Protein AF-A0A348N7Q1-F1 (afdb_monomer_lite)

pLDDT: mean 87.3, std 16.01, range [31.91, 97.94]

Radius of gyration: 14.66 Å; chains: 1; bounding box: 44×26×42 Å

Structure (mmCIF, N/CA/C/O backbone):
data_AF-A0A348N7Q1-F1
#
_entry.id   AF-A0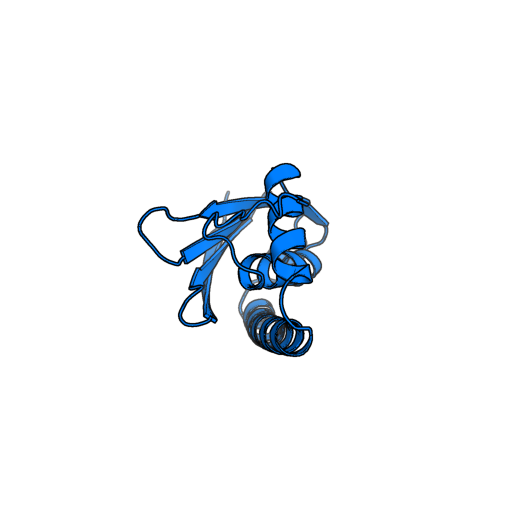A348N7Q1-F1
#
loop_
_atom_site.group_PDB
_atom_site.id
_atom_site.type_symbol
_atom_site.label_atom_id
_atom_site.label_alt_id
_atom_site.label_comp_id
_atom_site.label_asym_id
_atom_site.label_entity_id
_atom_site.label_seq_id
_atom_site.pdbx_PDB_ins_code
_atom_site.Cartn_x
_atom_site.Cartn_y
_atom_site.Cartn_z
_atom_site.occupancy
_atom_site.B_iso_or_equiv
_atom_site.auth_seq_id
_atom_site.auth_comp_id
_atom_site.auth_asym_id
_atom_site.auth_atom_id
_atom_site.pdbx_PDB_model_num
ATOM 1 N N . MET A 1 1 ? 28.307 15.309 -19.859 1.00 35.44 1 MET A N 1
ATOM 2 C CA . MET A 1 1 ? 27.786 14.045 -19.294 1.00 35.44 1 MET A CA 1
ATOM 3 C C . MET A 1 1 ? 26.682 14.392 -18.314 1.00 35.44 1 MET A C 1
ATOM 5 O O . MET A 1 1 ? 26.969 15.012 -17.301 1.00 35.44 1 MET A O 1
ATOM 9 N N . LEU A 1 2 ? 25.429 14.073 -18.637 1.00 35.81 2 LEU A N 1
ATOM 10 C CA . LEU A 1 2 ? 24.333 14.180 -17.674 1.00 35.81 2 LEU A CA 1
ATOM 11 C C . LEU A 1 2 ? 24.527 13.067 -16.642 1.00 35.81 2 LEU A C 1
ATOM 13 O O . LEU A 1 2 ? 24.433 11.889 -16.986 1.00 35.81 2 LEU A O 1
ATOM 17 N N . PHE A 1 3 ? 24.845 13.441 -15.402 1.00 31.91 3 PHE A N 1
ATOM 18 C CA . PHE A 1 3 ? 24.719 12.543 -14.260 1.00 31.91 3 PHE A CA 1
ATOM 19 C C . PHE A 1 3 ? 23.253 12.105 -14.213 1.00 31.91 3 PHE A C 1
ATOM 21 O O . PHE A 1 3 ? 22.393 12.881 -13.812 1.00 31.91 3 PHE A O 1
ATOM 28 N N . LYS A 1 4 ? 22.952 10.888 -14.673 1.00 36.44 4 LYS A N 1
ATOM 29 C CA . LYS A 1 4 ? 21.731 10.199 -14.261 1.00 36.44 4 LYS A CA 1
ATOM 30 C C . LYS A 1 4 ? 22.017 9.704 -12.849 1.00 36.44 4 LYS A C 1
ATOM 32 O O . LYS A 1 4 ? 22.834 8.788 -12.714 1.00 36.44 4 LYS A O 1
ATOM 37 N N . PRO A 1 5 ? 21.461 10.323 -11.798 1.00 40.47 5 PRO A N 1
ATOM 38 C CA . PRO A 1 5 ? 21.638 9.791 -10.466 1.00 40.47 5 PRO A CA 1
ATOM 39 C C . PRO A 1 5 ? 21.004 8.401 -10.453 1.00 40.47 5 PRO A C 1
ATOM 41 O O . PRO A 1 5 ? 19.801 8.238 -10.621 1.00 40.47 5 PRO A O 1
ATOM 44 N N . ASN A 1 6 ? 21.841 7.377 -10.325 1.00 40.81 6 ASN A N 1
ATOM 45 C CA . ASN A 1 6 ? 21.393 6.005 -10.168 1.00 40.81 6 ASN A CA 1
ATOM 46 C C . ASN A 1 6 ? 20.937 5.871 -8.713 1.00 40.81 6 ASN A C 1
ATOM 48 O O . ASN A 1 6 ? 21.673 5.358 -7.871 1.00 40.81 6 ASN A O 1
ATOM 52 N N . PHE A 1 7 ? 19.749 6.397 -8.401 1.00 39.28 7 PHE A N 1
ATOM 53 C CA . PHE A 1 7 ? 19.070 6.186 -7.126 1.00 39.28 7 PHE A CA 1
ATOM 54 C C . PHE A 1 7 ? 18.595 4.727 -7.052 1.00 39.28 7 PHE A C 1
ATOM 56 O O . PHE A 1 7 ? 17.411 4.448 -6.912 1.00 39.28 7 PHE A O 1
ATOM 63 N N . LYS A 1 8 ? 19.523 3.762 -7.102 1.00 41.84 8 LYS A N 1
ATOM 64 C CA . LYS A 1 8 ? 19.288 2.385 -6.648 1.00 41.84 8 LYS A CA 1
ATOM 65 C C . LYS A 1 8 ? 19.253 2.350 -5.126 1.00 41.84 8 LYS A C 1
ATOM 67 O O . LYS A 1 8 ? 19.906 1.532 -4.488 1.00 41.84 8 LYS A O 1
ATOM 72 N N . ASP A 1 9 ? 18.473 3.236 -4.529 1.00 48.72 9 ASP A N 1
ATOM 73 C CA . ASP A 1 9 ? 17.854 2.852 -3.285 1.00 48.72 9 ASP A CA 1
ATOM 74 C C . ASP A 1 9 ? 16.780 1.859 -3.678 1.00 48.72 9 ASP A C 1
ATOM 76 O O . ASP A 1 9 ? 15.965 2.134 -4.544 1.00 48.72 9 ASP A O 1
ATOM 80 N N . ASN A 1 10 ? 16.852 0.675 -3.088 1.00 55.16 10 ASN A N 1
ATOM 81 C CA . ASN A 1 10 ? 16.118 -0.553 -3.399 1.00 55.16 10 ASN A CA 1
ATOM 82 C C . ASN A 1 10 ? 14.568 -0.445 -3.462 1.00 55.16 10 ASN A C 1
ATOM 84 O O . ASN A 1 10 ? 13.886 -1.468 -3.386 1.00 55.16 10 ASN A O 1
ATOM 88 N N . GLN A 1 11 ? 14.000 0.756 -3.444 1.00 60.62 11 GLN A N 1
ATOM 89 C CA . GLN A 1 11 ? 12.593 1.101 -3.592 1.00 60.62 11 GLN A CA 1
ATOM 90 C C . GLN A 1 11 ? 12.141 0.909 -5.051 1.00 60.62 11 GLN A C 1
ATOM 92 O O . GLN A 1 11 ? 12.927 1.102 -5.977 1.00 60.62 11 GLN A O 1
ATOM 97 N N . LYS A 1 12 ? 10.903 0.452 -5.258 1.00 74.44 12 LYS A N 1
ATOM 98 C CA . LYS A 1 12 ? 10.363 0.090 -6.585 1.00 74.44 12 LYS A CA 1
ATOM 99 C C . LYS A 1 12 ? 9.016 0.765 -6.828 1.00 74.44 12 LYS A C 1
ATOM 101 O O . LYS A 1 12 ? 8.315 1.055 -5.859 1.00 74.44 12 LYS A O 1
ATOM 106 N N . GLY A 1 13 ? 8.615 0.909 -8.095 1.00 83.56 13 GLY A N 1
ATOM 107 C CA . GLY A 1 13 ? 7.328 1.503 -8.476 1.00 83.56 13 GLY A CA 1
ATOM 108 C C . GLY A 1 13 ? 6.123 0.835 -7.805 1.00 83.56 13 GLY A C 1
ATOM 109 O O . GLY A 1 13 ? 5.184 1.514 -7.411 1.00 83.56 13 GLY A O 1
ATOM 110 N N . PHE A 1 14 ? 6.205 -0.469 -7.525 1.00 89.75 14 PHE A N 1
ATOM 111 C CA . PHE A 1 14 ? 5.115 -1.207 -6.874 1.00 89.75 14 PHE A CA 1
ATOM 112 C C . PHE A 1 14 ? 4.767 -0.709 -5.466 1.00 89.75 14 PHE A C 1
ATOM 114 O O . PHE A 1 14 ? 3.608 -0.752 -5.066 1.00 89.75 14 PHE A O 1
ATOM 121 N N . GLU A 1 15 ? 5.753 -0.218 -4.710 1.00 90.94 15 GLU A N 1
ATOM 122 C CA . GLU A 1 15 ? 5.511 0.376 -3.389 1.00 90.94 15 GLU A CA 1
ATOM 123 C C . GLU A 1 15 ? 4.701 1.670 -3.526 1.00 90.94 15 GLU A C 1
ATOM 125 O O . GLU A 1 15 ? 3.832 1.947 -2.702 1.00 90.94 15 GLU A O 1
ATOM 130 N N . PHE A 1 16 ? 4.972 2.437 -4.586 1.00 92.00 16 PHE A N 1
ATOM 131 C CA . PHE A 1 16 ? 4.252 3.663 -4.895 1.00 92.00 16 PHE A CA 1
ATOM 132 C C . PHE A 1 16 ? 2.827 3.382 -5.369 1.00 92.00 16 PHE A C 1
ATOM 134 O O . PHE A 1 16 ? 1.904 4.003 -4.854 1.00 92.00 16 PHE A O 1
ATOM 141 N N . ALA A 1 17 ? 2.637 2.415 -6.274 1.00 94.12 17 ALA A N 1
ATOM 142 C CA . ALA A 1 17 ? 1.310 1.993 -6.725 1.00 94.12 17 ALA A CA 1
ATOM 143 C C . ALA A 1 17 ? 0.447 1.533 -5.539 1.00 94.12 17 ALA A C 1
ATOM 145 O O . ALA A 1 17 ? -0.684 1.985 -5.374 1.00 94.12 17 ALA A O 1
ATOM 146 N N . LEU A 1 18 ? 1.014 0.708 -4.646 1.00 95.12 18 LEU A N 1
ATOM 147 C CA . LEU A 1 18 ? 0.317 0.270 -3.438 1.00 95.12 18 LEU A CA 1
ATOM 148 C C . LEU A 1 18 ? -0.025 1.439 -2.513 1.00 95.12 18 LEU A C 1
ATOM 150 O O . LEU A 1 18 ? -1.143 1.510 -2.015 1.00 95.12 18 LEU A O 1
ATOM 154 N N . TYR A 1 19 ? 0.928 2.340 -2.271 1.00 94.62 19 TYR A N 1
ATOM 155 C CA . TYR A 1 19 ? 0.694 3.534 -1.466 1.00 94.62 19 TYR A CA 1
ATOM 156 C C . TYR A 1 19 ? -0.444 4.386 -2.032 1.00 94.62 19 TYR A C 1
ATOM 158 O O . TYR A 1 19 ? -1.379 4.694 -1.297 1.00 94.62 19 TYR A O 1
ATOM 166 N N . MET A 1 20 ? -0.344 4.767 -3.303 1.00 95.31 20 MET A N 1
ATOM 167 C CA . MET A 1 20 ? -1.260 5.697 -3.955 1.00 95.31 20 MET A CA 1
ATOM 168 C C . MET A 1 20 ? -2.676 5.132 -3.944 1.00 95.31 20 MET A C 1
ATOM 170 O O . MET A 1 20 ? -3.569 5.718 -3.344 1.00 95.31 20 MET A O 1
ATOM 174 N N . MET A 1 21 ? -2.860 3.937 -4.503 1.00 96.44 21 MET A N 1
ATOM 175 C CA . MET A 1 21 ? -4.197 3.376 -4.659 1.00 96.44 21 MET A CA 1
ATOM 176 C C . MET A 1 21 ? -4.823 2.999 -3.320 1.00 96.44 21 MET A C 1
ATOM 178 O O . MET A 1 21 ? -6.022 3.167 -3.153 1.00 96.44 21 MET A O 1
ATOM 182 N N . ALA A 1 22 ? -4.048 2.501 -2.347 1.00 96.50 22 ALA A N 1
ATOM 183 C CA . ALA A 1 22 ? -4.607 2.205 -1.030 1.00 96.50 22 ALA A CA 1
ATOM 184 C C . ALA A 1 22 ? -4.977 3.480 -0.257 1.00 96.50 22 ALA A C 1
AT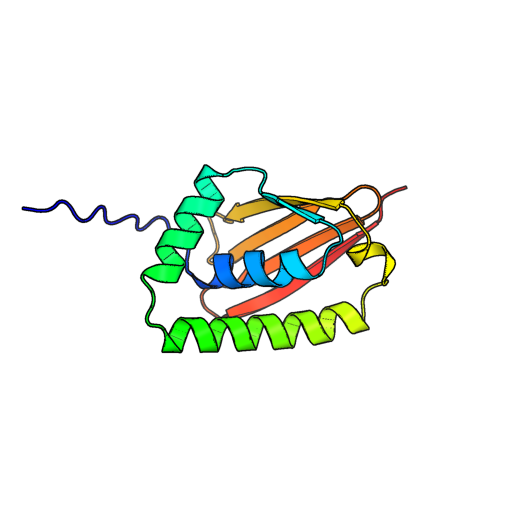OM 186 O O . ALA A 1 22 ? -5.912 3.445 0.539 1.00 96.50 22 ALA A O 1
ATOM 187 N N . SER A 1 23 ? -4.274 4.593 -0.496 1.00 96.75 23 SER A N 1
ATOM 188 C CA . SER A 1 23 ? -4.580 5.892 0.116 1.00 96.75 23 SER A CA 1
ATOM 189 C C . SER A 1 23 ? -5.955 6.418 -0.297 1.00 96.75 23 SER A C 1
ATOM 191 O O . SER A 1 23 ? -6.645 6.981 0.548 1.00 96.75 23 SER A O 1
ATOM 193 N N . ASP A 1 24 ? -6.379 6.165 -1.538 1.00 96.19 24 ASP A N 1
ATOM 194 C CA . ASP A 1 24 ? -7.664 6.632 -2.081 1.00 96.19 24 ASP A CA 1
ATOM 195 C C . ASP A 1 24 ? -8.892 5.986 -1.420 1.00 96.19 24 ASP A C 1
ATOM 197 O O . ASP A 1 24 ? -10.005 6.496 -1.544 1.00 96.19 24 ASP A O 1
ATOM 201 N N . TYR A 1 25 ? -8.713 4.878 -0.694 1.00 96.38 25 TYR A N 1
ATOM 202 C CA . TYR A 1 25 ? -9.805 4.242 0.047 1.00 96.38 25 TYR A CA 1
ATOM 203 C C . TYR A 1 25 ? -10.091 4.915 1.390 1.00 96.38 25 TYR A C 1
ATOM 205 O O . TYR A 1 25 ? -11.157 4.682 1.951 1.00 96.38 25 TYR A O 1
ATOM 213 N N . PHE A 1 26 ? -9.164 5.709 1.928 1.00 97.38 26 PHE A N 1
ATOM 214 C CA . PHE A 1 26 ? -9.342 6.377 3.217 1.00 97.38 26 PHE A CA 1
ATOM 215 C C . PHE A 1 26 ? -10.016 7.742 3.056 1.00 97.38 26 PHE A C 1
ATOM 217 O O . PHE A 1 26 ? -9.849 8.409 2.038 1.00 97.38 26 PHE A O 1
ATOM 224 N N . ALA A 1 27 ? -10.713 8.211 4.095 1.00 96.88 27 ALA A N 1
ATOM 225 C CA . ALA A 1 27 ? -11.325 9.543 4.104 1.00 96.88 27 ALA A CA 1
ATOM 226 C C . ALA A 1 27 ? -10.298 10.659 3.842 1.00 96.88 27 ALA A C 1
ATOM 228 O O . ALA A 1 27 ? -10.572 11.613 3.113 1.00 96.88 27 ALA A O 1
ATOM 229 N N . SER A 1 28 ? -9.096 10.529 4.408 1.00 96.94 28 SER A N 1
ATOM 230 C CA . SER A 1 28 ? -7.915 11.228 3.908 1.00 96.94 28 SER A CA 1
ATOM 231 C C . SER A 1 28 ? -6.643 10.471 4.259 1.00 96.94 28 SER A C 1
ATOM 233 O O . SER A 1 28 ? -6.567 9.829 5.303 1.00 96.94 28 SER A O 1
ATOM 235 N N . ALA A 1 29 ? -5.618 10.585 3.420 1.00 97.00 29 ALA A N 1
ATOM 236 C CA . ALA A 1 29 ? -4.311 9.991 3.657 1.00 97.00 29 ALA A CA 1
ATOM 237 C C . ALA A 1 29 ? -3.212 11.027 3.406 1.00 97.00 29 ALA A C 1
ATOM 239 O O . ALA A 1 29 ? -3.204 11.716 2.386 1.00 97.00 29 ALA A O 1
ATOM 240 N N . LYS A 1 30 ? -2.274 11.163 4.348 1.00 95.31 30 LYS A N 1
ATOM 241 C CA . LYS A 1 30 ? -1.128 12.077 4.219 1.00 95.31 30 LYS A CA 1
ATOM 242 C C . LYS A 1 30 ? 0.174 11.338 4.461 1.00 95.31 30 LYS A C 1
ATOM 244 O O . LYS A 1 30 ? 0.378 10.786 5.544 1.00 95.31 30 LYS A O 1
ATOM 249 N N . CYS A 1 31 ? 1.087 11.365 3.492 1.00 94.25 31 CYS A N 1
ATOM 250 C CA . CYS A 1 31 ? 2.419 10.813 3.701 1.00 94.25 31 CYS A CA 1
ATOM 251 C C . CYS A 1 31 ? 3.164 11.585 4.795 1.00 94.25 31 CYS A C 1
ATOM 253 O O . CYS A 1 31 ? 3.245 12.814 4.773 1.00 94.25 31 CYS A O 1
ATOM 255 N N . HIS A 1 32 ? 3.758 10.857 5.740 1.00 94.62 32 HIS A N 1
ATOM 256 C CA . HIS A 1 32 ? 4.583 11.446 6.790 1.00 94.62 32 HIS A CA 1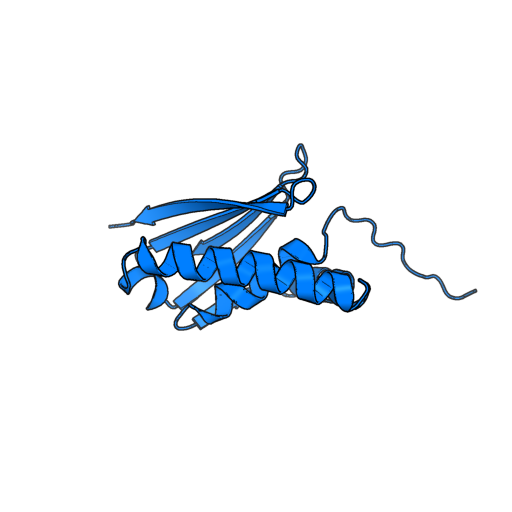
ATOM 257 C C . HIS A 1 32 ? 5.866 12.087 6.237 1.00 94.62 32 HIS A C 1
ATOM 259 O O . HIS A 1 32 ? 6.355 13.069 6.788 1.00 94.62 32 HIS A O 1
ATOM 265 N N . SER A 1 33 ? 6.420 11.543 5.147 1.00 90.50 33 SER A N 1
ATOM 266 C CA . SER A 1 33 ? 7.666 12.020 4.549 1.00 90.50 33 SER A CA 1
ATOM 267 C C . SER A 1 33 ? 7.497 12.297 3.061 1.00 90.50 33 SER A C 1
ATOM 269 O O . SER A 1 33 ? 7.578 11.388 2.234 1.00 90.50 33 SER A O 1
ATOM 271 N N . LYS A 1 34 ? 7.361 13.583 2.718 1.00 89.62 34 LYS A N 1
ATOM 272 C CA . LYS A 1 34 ? 7.326 14.048 1.321 1.00 89.62 34 LYS A CA 1
ATOM 273 C C . LYS A 1 34 ? 8.556 13.610 0.526 1.00 89.62 34 LYS A C 1
ATOM 275 O O . LYS A 1 34 ? 8.451 13.303 -0.650 1.00 89.62 34 LYS A O 1
ATOM 280 N N . ALA A 1 35 ? 9.725 13.554 1.165 1.00 88.31 35 ALA A N 1
ATOM 281 C CA . ALA A 1 35 ? 10.952 13.118 0.502 1.00 88.31 35 ALA A CA 1
ATOM 282 C C . ALA A 1 35 ? 10.879 11.646 0.061 1.00 88.31 35 ALA A C 1
ATOM 284 O O . ALA A 1 35 ? 11.336 11.302 -1.028 1.00 88.31 35 ALA A O 1
ATOM 285 N N . VAL A 1 36 ? 10.289 10.780 0.894 1.00 87.19 36 VAL A N 1
ATOM 286 C CA . VAL A 1 36 ? 10.094 9.361 0.561 1.00 87.19 36 VAL A CA 1
ATOM 287 C C . VAL A 1 36 ? 9.051 9.212 -0.542 1.00 87.19 36 VAL A C 1
ATOM 289 O O . VAL A 1 36 ? 9.294 8.493 -1.507 1.00 87.19 36 VAL A O 1
ATOM 292 N N . GLU A 1 37 ? 7.933 9.926 -0.433 1.00 89.56 37 GLU A N 1
ATOM 293 C CA . GLU A 1 37 ? 6.875 9.938 -1.445 1.00 89.56 37 GLU A CA 1
ATOM 294 C C . GLU A 1 37 ? 7.390 10.380 -2.820 1.00 89.56 37 GLU A C 1
ATOM 296 O O . GLU A 1 37 ? 7.218 9.656 -3.799 1.00 89.56 37 GLU A O 1
ATOM 301 N N . SER A 1 38 ? 8.094 11.515 -2.897 1.00 89.19 38 SER A N 1
ATOM 302 C CA . SER A 1 38 ? 8.648 12.021 -4.158 1.00 89.19 38 SER A CA 1
ATOM 303 C C . SER A 1 38 ? 9.603 11.027 -4.807 1.00 89.19 38 SER A C 1
ATOM 305 O O . SER A 1 38 ? 9.591 10.850 -6.021 1.00 89.19 38 SER A O 1
ATOM 307 N N . LYS A 1 39 ? 10.423 10.347 -4.008 1.00 88.44 39 LYS A N 1
ATOM 308 C CA . LYS A 1 39 ? 11.370 9.358 -4.516 1.00 88.44 39 LYS A CA 1
ATOM 309 C C . LYS A 1 39 ? 10.677 8.126 -5.091 1.00 88.44 39 LYS A C 1
ATOM 311 O O . LYS A 1 39 ? 11.057 7.659 -6.158 1.00 88.44 39 LYS A O 1
ATOM 316 N N . LEU A 1 40 ? 9.649 7.631 -4.408 1.00 87.31 40 LEU A N 1
ATOM 317 C CA . LEU A 1 40 ? 8.835 6.519 -4.893 1.00 87.31 40 LEU A CA 1
ATOM 318 C C . LEU A 1 40 ? 8.075 6.878 -6.167 1.00 87.31 40 LEU A C 1
ATOM 320 O O . LEU A 1 40 ? 8.036 6.073 -7.096 1.00 87.31 40 LEU A O 1
ATOM 324 N N . SER A 1 41 ? 7.547 8.101 -6.230 1.00 90.81 41 SER A N 1
ATOM 325 C CA . SER A 1 41 ? 6.914 8.635 -7.431 1.00 90.81 41 SER A CA 1
ATOM 326 C C . SER A 1 41 ? 7.881 8.635 -8.613 1.00 90.81 41 SER A C 1
ATOM 328 O O . SER A 1 41 ? 7.532 8.140 -9.680 1.00 90.81 41 SER A O 1
ATOM 330 N N . ILE A 1 42 ? 9.123 9.097 -8.431 1.00 90.31 42 ILE A N 1
ATOM 331 C CA . ILE A 1 42 ? 10.141 9.056 -9.494 1.00 90.31 42 ILE A CA 1
ATOM 332 C C . ILE A 1 42 ? 10.376 7.616 -9.965 1.00 90.31 42 ILE A C 1
ATOM 334 O O . ILE A 1 42 ? 10.280 7.354 -11.161 1.00 90.31 42 ILE A O 1
ATOM 338 N N . CYS A 1 43 ? 10.607 6.674 -9.044 1.00 86.44 43 CYS A N 1
ATOM 339 C CA . CYS A 1 43 ? 10.817 5.269 -9.405 1.00 86.44 43 CYS A CA 1
ATOM 340 C C . CYS A 1 43 ? 9.635 4.678 -10.188 1.00 86.44 43 CYS A C 1
ATOM 342 O O . CYS A 1 43 ? 9.850 3.896 -11.106 1.00 86.44 43 CYS A O 1
ATOM 344 N N . TYR A 1 44 ? 8.401 5.046 -9.838 1.00 90.56 44 TYR A N 1
ATOM 345 C CA . TYR A 1 44 ? 7.203 4.613 -10.554 1.00 90.56 44 TYR A CA 1
ATOM 346 C C . TYR A 1 44 ? 7.150 5.155 -11.985 1.00 90.56 44 TYR A C 1
ATOM 348 O O . TYR A 1 44 ? 6.973 4.389 -12.929 1.00 90.56 44 TYR A O 1
ATOM 356 N N . HIS A 1 45 ? 7.372 6.459 -12.162 1.00 91.06 45 HIS A N 1
ATOM 357 C CA . HIS A 1 45 ? 7.309 7.107 -13.474 1.00 91.06 45 HIS A CA 1
ATOM 358 C C . HIS A 1 45 ? 8.465 6.709 -14.408 1.00 91.06 45 HIS A C 1
ATOM 360 O O . HIS A 1 45 ? 8.350 6.870 -15.622 1.00 91.06 45 HIS A O 1
ATOM 366 N N . GLU A 1 46 ? 9.568 6.183 -13.870 1.00 91.62 46 GLU A N 1
ATOM 367 C CA . GLU A 1 46 ? 10.666 5.608 -14.657 1.00 91.62 46 GLU A CA 1
ATOM 368 C C . GLU A 1 46 ? 10.368 4.188 -15.176 1.00 91.62 46 GLU A C 1
ATOM 370 O O . GLU A 1 46 ? 11.027 3.728 -16.114 1.00 91.62 46 GLU A O 1
ATOM 375 N N . GLU A 1 47 ? 9.397 3.474 -14.594 1.00 88.75 47 GLU A N 1
ATOM 376 C CA . GLU A 1 47 ? 9.004 2.140 -15.058 1.00 88.75 47 GLU A CA 1
ATOM 377 C C . GLU A 1 47 ? 8.201 2.215 -16.374 1.00 88.75 47 GLU A C 1
ATOM 379 O O . GLU A 1 47 ? 7.474 3.182 -16.608 1.00 88.75 47 GLU A O 1
ATOM 384 N N . PRO A 1 48 ? 8.280 1.195 -17.254 1.00 92.75 48 PRO A N 1
ATOM 385 C CA . PRO A 1 48 ? 7.447 1.145 -18.451 1.00 92.75 48 PRO A CA 1
ATOM 386 C C . PRO A 1 48 ? 5.955 1.187 -18.104 1.00 92.75 48 PRO A C 1
ATOM 388 O O . PRO A 1 48 ? 5.508 0.466 -17.217 1.00 92.75 48 PRO A O 1
ATOM 391 N N . GLN A 1 49 ? 5.166 1.931 -18.878 1.00 92.62 49 GLN A N 1
ATOM 392 C CA . GLN A 1 49 ? 3.721 2.092 -18.664 1.00 92.62 49 GLN A CA 1
ATOM 393 C C . GLN A 1 49 ? 2.961 0.758 -18.546 1.00 92.62 49 GLN A C 1
ATOM 395 O O . GLN A 1 49 ? 2.067 0.611 -17.723 1.00 92.62 49 GLN A O 1
ATOM 400 N N . LYS A 1 50 ? 3.353 -0.263 -19.320 1.00 93.56 50 LYS A N 1
ATOM 401 C CA . LYS A 1 50 ? 2.766 -1.606 -19.197 1.00 93.56 50 LYS A CA 1
ATOM 402 C C . LYS A 1 50 ? 2.967 -2.199 -17.795 1.00 93.56 50 LYS A C 1
ATOM 404 O O . LYS A 1 50 ? 2.050 -2.794 -17.246 1.00 93.56 50 LYS A O 1
ATOM 409 N N . LEU A 1 51 ? 4.161 -2.030 -17.227 1.00 90.50 51 LEU A N 1
ATOM 410 C CA . LEU A 1 51 ? 4.484 -2.525 -15.891 1.00 90.50 51 LEU A CA 1
ATOM 411 C C . LEU A 1 51 ? 3.746 -1.731 -14.805 1.00 90.50 51 LEU A C 1
ATOM 413 O O . LEU A 1 51 ? 3.370 -2.315 -13.793 1.00 90.50 51 LEU A O 1
ATOM 417 N N . GLN A 1 52 ? 3.523 -0.433 -15.022 1.00 92.88 52 GLN A N 1
ATOM 418 C CA . GLN A 1 52 ? 2.689 0.402 -14.154 1.00 92.88 52 GLN A CA 1
ATOM 419 C C . GLN A 1 52 ? 1.258 -0.154 -14.082 1.00 92.88 52 GLN A C 1
ATOM 421 O O . GLN A 1 52 ? 0.792 -0.479 -12.994 1.00 92.88 52 GLN A O 1
ATOM 426 N N . TYR A 1 53 ? 0.618 -0.408 -15.229 1.00 93.75 53 TYR A N 1
ATOM 427 C CA . TYR A 1 53 ? -0.733 -0.985 -15.272 1.00 93.75 53 TYR A CA 1
ATOM 428 C C . TYR A 1 53 ? -0.826 -2.374 -14.636 1.00 93.75 53 TYR A C 1
ATOM 430 O O . TYR A 1 53 ? -1.723 -2.626 -13.839 1.00 93.75 53 TYR A O 1
ATOM 438 N N . GLU A 1 54 ? 0.140 -3.259 -14.902 1.00 92.94 54 GLU A N 1
ATOM 439 C CA . GLU A 1 54 ? 0.185 -4.577 -14.253 1.00 92.94 54 GLU A CA 1
ATOM 440 C C . GLU A 1 54 ? 0.262 -4.463 -12.719 1.00 92.94 54 GLU A C 1
ATOM 442 O O . GLU A 1 54 ? -0.296 -5.286 -11.994 1.00 92.94 54 GLU A O 1
ATOM 447 N N . GLN A 1 55 ? 0.961 -3.450 -12.205 1.00 92.75 55 GLN A N 1
ATOM 448 C CA . GLN A 1 55 ? 1.054 -3.194 -10.770 1.00 92.75 55 GLN A CA 1
ATOM 449 C C . GLN A 1 55 ? -0.239 -2.609 -10.203 1.00 92.75 55 GLN A C 1
ATOM 451 O O . GLN A 1 55 ? -0.675 -3.060 -9.143 1.00 92.75 55 GLN A O 1
ATOM 456 N N . GLU A 1 56 ? -0.847 -1.647 -10.897 1.00 94.56 56 GLU A N 1
ATOM 457 C CA . GLU A 1 56 ? -2.128 -1.051 -10.514 1.00 94.56 56 GLU A CA 1
ATOM 458 C C . GLU A 1 56 ? -3.233 -2.116 -10.443 1.00 94.56 56 GLU A C 1
ATOM 460 O O . GLU A 1 56 ? -3.920 -2.213 -9.428 1.00 94.56 56 GLU A O 1
ATOM 465 N N . ASP A 1 57 ? -3.332 -3.002 -11.438 1.00 95.44 57 ASP A N 1
ATOM 466 C CA . ASP A 1 57 ? -4.318 -4.092 -11.471 1.00 95.44 57 ASP A CA 1
ATOM 467 C C . ASP A 1 57 ? -4.169 -5.057 -10.282 1.00 95.44 57 ASP A C 1
ATOM 469 O O . ASP A 1 57 ? -5.158 -5.492 -9.675 1.00 95.44 57 ASP A O 1
ATOM 473 N N . LEU A 1 58 ? -2.925 -5.393 -9.916 1.00 94.44 58 LEU A N 1
ATOM 474 C CA . LEU A 1 58 ? -2.628 -6.247 -8.763 1.00 94.44 58 LEU A CA 1
ATOM 475 C C . LEU A 1 58 ? -3.052 -5.5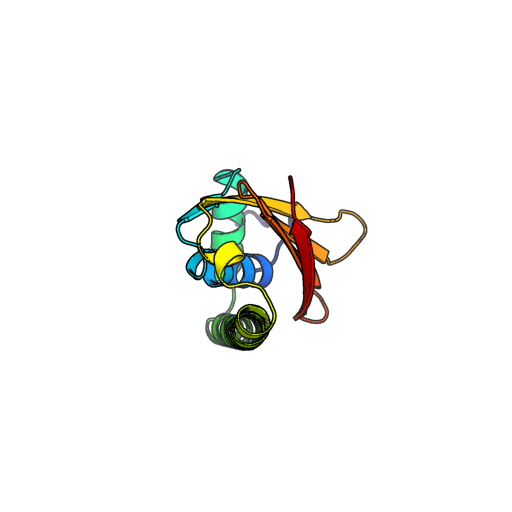88 -7.448 1.00 94.44 58 LEU A C 1
ATOM 477 O O . LEU A 1 58 ? -3.627 -6.256 -6.579 1.00 94.44 58 LEU A O 1
ATOM 481 N N . VAL A 1 59 ? -2.766 -4.294 -7.297 1.00 95.75 59 VAL A N 1
ATOM 482 C CA . VAL A 1 59 ? -3.132 -3.521 -6.108 1.00 95.75 59 VAL A CA 1
ATOM 483 C C . VAL A 1 59 ? -4.644 -3.356 -6.027 1.00 95.75 59 VAL A C 1
ATOM 485 O O . VAL A 1 59 ? -5.211 -3.639 -4.972 1.00 95.75 59 VAL A O 1
ATOM 488 N N . LEU A 1 60 ? -5.305 -2.985 -7.124 1.00 95.62 60 LEU A N 1
ATOM 489 C CA . LEU A 1 60 ? -6.756 -2.821 -7.191 1.00 95.62 60 LEU A CA 1
ATOM 490 C C . LEU A 1 60 ? -7.465 -4.112 -6.789 1.00 95.62 60 LEU A C 1
ATOM 492 O O . LEU A 1 60 ? -8.261 -4.126 -5.853 1.00 95.62 60 LEU A O 1
ATOM 496 N N . SER A 1 61 ? -7.071 -5.228 -7.407 1.00 95.62 61 SER A N 1
ATOM 497 C CA . SER A 1 61 ? -7.608 -6.553 -7.094 1.00 95.62 61 SER A CA 1
ATOM 498 C C . SER A 1 61 ? -7.431 -6.925 -5.621 1.00 95.62 61 SER A C 1
ATOM 500 O O . SER A 1 61 ? -8.262 -7.629 -5.041 1.00 95.62 61 SER A O 1
ATOM 502 N N . TYR A 1 62 ? -6.320 -6.516 -5.005 1.00 96.00 62 TYR A N 1
ATOM 503 C CA . TYR A 1 62 ? -6.071 -6.757 -3.589 1.00 96.00 62 TYR A CA 1
ATOM 504 C C . TYR A 1 62 ? -6.933 -5.864 -2.692 1.00 96.00 62 TYR A C 1
ATOM 506 O O . TYR A 1 62 ? -7.553 -6.376 -1.758 1.00 96.00 62 TYR A O 1
ATOM 514 N N . MET A 1 63 ? -7.002 -4.565 -2.983 1.00 96.81 63 MET A N 1
ATOM 515 C CA . MET A 1 63 ? -7.786 -3.601 -2.211 1.00 96.81 63 MET A CA 1
ATOM 516 C C . MET A 1 63 ? -9.284 -3.906 -2.279 1.00 96.81 63 MET A C 1
ATOM 518 O O . MET A 1 63 ? -9.932 -3.923 -1.236 1.00 96.81 63 MET A O 1
ATOM 522 N N . ASP A 1 64 ? -9.807 -4.296 -3.443 1.00 95.25 64 ASP A N 1
ATOM 523 C CA . ASP A 1 64 ? -11.202 -4.727 -3.607 1.00 95.25 64 ASP A CA 1
ATOM 524 C C . ASP A 1 64 ? -11.571 -5.894 -2.688 1.00 95.25 64 ASP A C 1
ATOM 526 O O . ASP A 1 64 ? -12.673 -5.952 -2.138 1.00 95.25 64 ASP A O 1
ATOM 530 N N . ARG A 1 65 ? -10.651 -6.848 -2.502 1.00 96.19 65 ARG A N 1
ATOM 531 C CA . ARG A 1 65 ? -10.844 -7.948 -1.547 1.00 96.19 65 ARG A CA 1
ATOM 532 C C . ARG A 1 65 ? -10.728 -7.456 -0.112 1.00 96.19 65 ARG A C 1
ATOM 534 O O . ARG A 1 65 ? -11.522 -7.870 0.726 1.00 96.19 65 ARG A O 1
ATOM 541 N N . LEU A 1 66 ? -9.757 -6.588 0.166 1.00 95.88 66 LEU A N 1
ATOM 542 C CA . LEU A 1 66 ? -9.484 -6.081 1.507 1.00 95.88 66 LEU A CA 1
ATOM 543 C C . LEU A 1 66 ? -10.664 -5.278 2.070 1.00 95.88 66 LEU A C 1
ATOM 545 O O . LEU A 1 66 ? -11.077 -5.497 3.205 1.00 95.88 66 LEU A O 1
ATOM 549 N N . VAL A 1 67 ? -11.251 -4.399 1.261 1.00 95.62 67 VAL A N 1
ATOM 550 C CA . VAL A 1 67 ? -12.387 -3.547 1.650 1.00 95.62 67 VAL A CA 1
ATOM 551 C C . VAL A 1 67 ? -13.636 -4.368 1.973 1.00 95.62 67 VAL A C 1
ATOM 553 O O . VAL A 1 67 ? -14.465 -3.949 2.773 1.00 95.62 67 VAL A O 1
ATOM 556 N N . ARG A 1 68 ? -13.771 -5.565 1.393 1.00 96.00 68 ARG A N 1
ATOM 557 C CA . ARG A 1 68 ? -14.885 -6.480 1.687 1.00 96.00 68 ARG A CA 1
ATOM 558 C C . ARG A 1 68 ? -14.723 -7.232 3.006 1.00 96.00 68 ARG A C 1
ATOM 560 O O . ARG A 1 68 ? -15.725 -7.697 3.539 1.00 96.00 68 ARG A O 1
ATOM 567 N N . ILE A 1 69 ? -13.492 -7.405 3.492 1.00 96.62 69 ILE A N 1
ATOM 568 C CA . ILE A 1 69 ? -13.204 -8.193 4.703 1.00 96.62 69 ILE A CA 1
ATOM 569 C C . ILE A 1 69 ? -12.932 -7.329 5.934 1.00 96.62 69 ILE A C 1
ATOM 571 O O . ILE A 1 69 ? -13.088 -7.816 7.051 1.00 96.62 69 ILE A O 1
ATOM 575 N N . LEU A 1 70 ? -12.509 -6.075 5.752 1.00 96.00 70 LEU A N 1
ATOM 576 C CA . LEU A 1 70 ? -12.269 -5.153 6.856 1.00 96.00 70 LEU A CA 1
ATOM 577 C C . LEU A 1 70 ? -13.527 -4.331 7.186 1.00 96.00 70 LEU A C 1
ATOM 579 O O . LEU A 1 70 ? -14.329 -4.055 6.291 1.00 96.00 70 LEU A O 1
ATOM 583 N N . PRO A 1 71 ? -13.697 -3.907 8.452 1.00 95.44 71 PRO A N 1
ATOM 584 C CA . PRO A 1 71 ? -14.768 -2.992 8.834 1.00 95.44 71 PRO A CA 1
ATOM 585 C C . PRO A 1 71 ? -14.695 -1.682 8.040 1.00 95.44 71 PRO A C 1
ATOM 587 O O . PRO A 1 71 ? -13.606 -1.166 7.777 1.00 95.44 71 PRO A O 1
ATOM 590 N N . LYS A 1 72 ? -15.851 -1.121 7.668 1.00 95.44 72 LYS A N 1
ATOM 591 C CA . LYS A 1 72 ? -15.917 0.115 6.864 1.00 95.44 72 LYS A CA 1
ATOM 592 C C . LYS A 1 72 ? -15.343 1.317 7.612 1.00 95.44 72 LYS A C 1
ATOM 594 O O . LYS A 1 72 ? -14.818 2.234 6.990 1.00 95.44 72 LYS A O 1
ATOM 599 N N . GLU A 1 73 ? -15.414 1.282 8.937 1.00 96.44 73 GLU A N 1
ATOM 600 C CA . GLU A 1 73 ? -14.919 2.302 9.857 1.00 96.44 73 GLU A CA 1
ATOM 601 C C . GLU A 1 73 ? -13.410 2.518 9.700 1.00 96.44 73 GLU A C 1
ATOM 603 O O . GLU A 1 73 ? -12.945 3.643 9.840 1.00 96.44 73 GLU A O 1
ATOM 608 N N . VAL A 1 74 ? -12.660 1.477 9.312 1.00 96.75 74 VAL A N 1
ATOM 609 C CA . VAL A 1 74 ? -11.221 1.579 9.013 1.00 96.75 74 VAL A CA 1
ATOM 610 C C . VAL A 1 74 ? -10.961 2.609 7.911 1.00 96.75 74 VAL A C 1
ATOM 612 O O . VAL A 1 74 ? -10.029 3.401 8.001 1.00 96.75 74 VAL A O 1
ATOM 615 N N . PHE A 1 75 ? -11.793 2.609 6.871 1.00 97.06 75 PHE A N 1
ATOM 616 C CA . PHE A 1 75 ? -11.643 3.470 5.696 1.00 97.06 75 PHE A CA 1
ATOM 617 C C . PHE A 1 75 ? -12.260 4.860 5.898 1.00 97.06 75 PHE A C 1
ATOM 619 O O . PHE A 1 75 ? -11.959 5.790 5.157 1.00 97.06 75 PHE A O 1
ATOM 626 N N . ALA A 1 76 ? -13.078 5.039 6.936 1.00 96.81 76 ALA A N 1
ATOM 627 C CA . ALA A 1 76 ? -13.588 6.349 7.326 1.00 96.81 76 ALA A CA 1
ATOM 628 C C . ALA A 1 76 ? -12.532 7.213 8.048 1.00 96.81 76 ALA A C 1
ATOM 630 O O . ALA A 1 76 ? -12.788 8.383 8.331 1.00 96.81 76 ALA A O 1
ATOM 631 N N . GLU A 1 77 ? -11.352 6.663 8.354 1.00 96.81 77 GLU A N 1
ATOM 632 C CA . GLU A 1 77 ? -10.318 7.376 9.099 1.00 96.81 77 GLU A CA 1
ATOM 633 C C . GLU A 1 77 ? -9.502 8.353 8.249 1.00 96.81 77 GLU A C 1
ATOM 635 O O . GLU A 1 77 ? -9.204 8.130 7.074 1.00 96.81 77 GLU A O 1
ATOM 640 N N . ASN A 1 78 ? -9.061 9.427 8.906 1.00 97.81 78 ASN A N 1
ATOM 641 C CA . ASN A 1 78 ? -7.979 10.272 8.422 1.00 97.81 78 ASN A CA 1
ATOM 642 C C . ASN A 1 78 ? -6.652 9.657 8.874 1.00 97.81 78 ASN A C 1
ATOM 644 O O . ASN A 1 78 ? -6.399 9.550 10.074 1.00 97.81 78 ASN A O 1
ATOM 648 N N . VAL A 1 79 ? -5.794 9.271 7.933 1.00 97.94 79 VAL A N 1
ATOM 649 C CA . VAL A 1 79 ? -4.592 8.487 8.224 1.00 97.94 79 VAL A CA 1
ATOM 650 C C . VAL A 1 79 ? -3.300 9.216 7.869 1.00 97.94 79 VAL A C 1
ATOM 652 O O . VAL A 1 79 ? -3.176 9.913 6.859 1.00 97.94 79 VAL A O 1
ATOM 655 N N . ILE A 1 80 ? -2.282 9.005 8.700 1.00 97.88 80 ILE A N 1
ATOM 656 C CA . ILE A 1 80 ? -0.892 9.330 8.388 1.00 97.88 80 ILE A CA 1
ATOM 657 C C . ILE A 1 80 ? -0.227 8.073 7.838 1.00 97.88 80 ILE A C 1
ATOM 659 O O . ILE A 1 80 ? -0.250 7.014 8.471 1.00 97.88 80 ILE A O 1
ATOM 663 N N . VAL A 1 81 ? 0.409 8.201 6.677 1.00 97.50 81 VAL A N 1
ATOM 664 C CA . VAL A 1 81 ? 1.062 7.085 5.995 1.00 97.50 81 VAL A CA 1
ATOM 665 C C . VAL A 1 81 ? 2.556 7.073 6.292 1.00 97.50 81 VAL A C 1
ATOM 667 O O . VAL A 1 81 ? 3.271 8.041 6.030 1.00 97.50 81 VAL A O 1
ATOM 670 N N . LEU A 1 82 ? 3.045 5.952 6.821 1.00 95.00 82 LEU A N 1
ATOM 671 C CA . LEU A 1 82 ? 4.462 5.703 7.066 1.00 95.00 82 LEU A CA 1
ATOM 672 C C . LEU A 1 82 ? 4.954 4.556 6.192 1.00 95.00 82 LEU A C 1
ATOM 674 O O . LEU A 1 82 ? 4.395 3.463 6.217 1.00 95.00 82 LEU A O 1
ATOM 678 N N . MET A 1 83 ? 6.055 4.781 5.484 1.00 90.81 83 MET A N 1
ATOM 679 C CA . MET A 1 83 ? 6.685 3.771 4.637 1.00 90.81 83 MET A CA 1
ATOM 680 C C . MET A 1 83 ? 8.018 3.373 5.248 1.00 90.81 83 MET A C 1
ATOM 682 O O . MET A 1 83 ? 8.888 4.213 5.482 1.00 90.81 83 MET A O 1
ATOM 686 N N . ARG A 1 84 ? 8.174 2.083 5.537 1.00 87.00 84 ARG A N 1
ATOM 687 C CA . ARG A 1 84 ? 9.391 1.529 6.124 1.00 87.00 84 ARG A CA 1
ATOM 688 C C . ARG A 1 84 ? 9.863 0.360 5.289 1.00 87.00 84 ARG A C 1
ATOM 690 O O . ARG A 1 84 ? 9.224 -0.692 5.246 1.00 87.00 84 ARG A O 1
ATOM 697 N N . LYS A 1 85 ? 11.018 0.545 4.661 1.00 78.94 85 LYS A N 1
ATOM 698 C CA . LYS A 1 85 ? 11.731 -0.554 4.035 1.00 78.94 85 LYS A CA 1
ATOM 699 C C . LYS A 1 85 ? 12.296 -1.466 5.117 1.00 78.94 85 LYS A C 1
ATOM 701 O O . LYS A 1 85 ? 12.945 -0.997 6.050 1.00 78.94 85 LYS A O 1
ATOM 706 N N . GLN A 1 86 ? 12.085 -2.767 4.985 1.00 76.00 86 GLN A N 1
ATOM 707 C CA . GLN A 1 86 ? 12.770 -3.731 5.832 1.00 76.00 86 GLN A CA 1
ATOM 708 C C . GLN A 1 86 ? 14.160 -3.981 5.237 1.00 76.00 86 GLN A C 1
ATOM 710 O O . GLN A 1 86 ? 14.288 -4.649 4.221 1.00 76.00 86 GLN A O 1
ATOM 715 N N . TYR A 1 87 ? 15.209 -3.421 5.844 1.00 57.94 87 TYR A N 1
ATOM 716 C CA . TYR A 1 87 ? 16.578 -3.431 5.296 1.00 57.94 87 TYR A CA 1
ATOM 717 C C . TYR A 1 87 ? 17.144 -4.832 4.993 1.00 57.94 87 TYR A C 1
ATOM 719 O O . TYR A 1 87 ? 18.023 -4.958 4.145 1.00 57.94 87 TYR A O 1
ATOM 727 N N . CYS A 1 88 ? 16.606 -5.881 5.624 1.00 60.59 88 CYS A N 1
ATOM 728 C CA . CYS A 1 88 ? 17.020 -7.273 5.426 1.00 60.59 88 CYS A CA 1
ATOM 729 C C . CYS A 1 88 ? 16.085 -8.083 4.507 1.00 60.59 88 CYS A C 1
ATOM 731 O O . CYS A 1 88 ? 16.276 -9.287 4.354 1.00 60.59 88 CYS A O 1
ATOM 733 N N . SER A 1 89 ? 15.049 -7.472 3.923 1.00 67.06 89 SER A N 1
ATOM 734 C CA . SER A 1 89 ? 14.104 -8.166 3.045 1.00 67.06 89 SER A CA 1
ATOM 735 C C . SER A 1 89 ? 13.755 -7.327 1.811 1.00 67.06 89 SER A C 1
ATOM 737 O O . SER A 1 89 ? 13.905 -6.108 1.779 1.00 67.06 89 SER A O 1
ATOM 739 N N . ASN A 1 90 ? 13.242 -7.973 0.761 1.00 76.31 90 ASN A N 1
ATOM 740 C CA . ASN A 1 90 ? 12.666 -7.264 -0.390 1.00 76.31 90 ASN A CA 1
ATOM 741 C C . ASN A 1 90 ? 11.288 -6.670 -0.071 1.00 76.31 90 ASN A C 1
ATOM 743 O O . ASN A 1 90 ? 10.514 -6.392 -0.989 1.00 76.31 90 ASN A O 1
ATOM 747 N N . ARG A 1 91 ? 10.960 -6.508 1.214 1.00 84.94 91 ARG A N 1
ATOM 748 C CA . ARG A 1 91 ? 9.639 -6.106 1.656 1.00 84.94 91 ARG A CA 1
ATOM 749 C C . ARG A 1 91 ? 9.632 -4.675 2.145 1.00 84.94 91 ARG A C 1
ATOM 751 O O . ARG A 1 91 ? 10.563 -4.204 2.803 1.00 84.94 91 ARG A O 1
ATOM 758 N N . THR A 1 92 ? 8.527 -4.016 1.859 1.00 89.38 92 THR A N 1
ATOM 759 C CA . THR A 1 92 ? 8.239 -2.685 2.365 1.00 89.38 92 THR A CA 1
ATOM 760 C C . THR A 1 92 ? 6.920 -2.729 3.097 1.00 89.38 92 THR A C 1
ATOM 762 O O . THR A 1 92 ? 5.945 -3.319 2.637 1.00 89.38 92 THR A O 1
ATOM 765 N N . GLN A 1 93 ? 6.920 -2.150 4.291 1.00 92.19 93 GLN A N 1
ATOM 766 C CA . GLN A 1 93 ? 5.719 -1.986 5.081 1.00 92.19 93 GLN A CA 1
ATOM 767 C C . GLN A 1 93 ? 5.201 -0.565 4.888 1.00 92.19 93 GLN A C 1
ATOM 769 O O . GLN A 1 93 ? 5.886 0.403 5.223 1.00 92.19 93 GLN A O 1
ATOM 774 N N . ILE A 1 94 ? 3.976 -0.456 4.396 1.00 95.00 94 ILE A N 1
ATOM 775 C CA . ILE A 1 94 ? 3.209 0.781 4.306 1.00 95.00 94 ILE A CA 1
ATOM 776 C C . ILE A 1 94 ? 2.188 0.738 5.436 1.00 95.00 94 ILE A C 1
ATOM 778 O O . ILE A 1 94 ? 1.434 -0.217 5.577 1.00 95.00 94 ILE A O 1
ATOM 782 N N . THR A 1 95 ? 2.226 1.725 6.319 1.00 97.44 95 THR A N 1
ATOM 783 C CA . THR A 1 95 ? 1.383 1.783 7.512 1.00 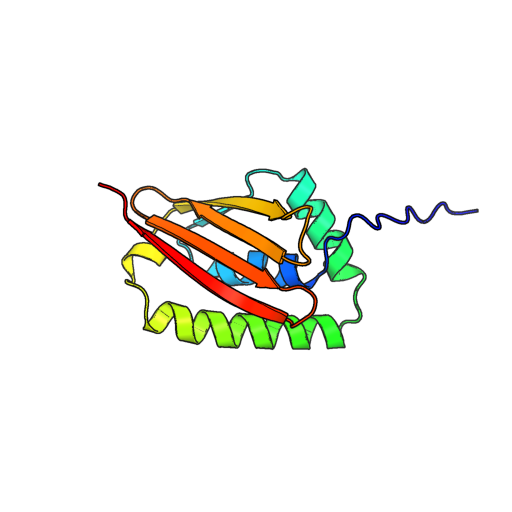97.44 95 THR A CA 1
ATOM 784 C C . THR A 1 95 ? 0.467 2.983 7.410 1.00 97.44 95 THR A C 1
ATOM 786 O O . THR A 1 95 ? 0.956 4.107 7.402 1.00 97.44 95 THR A O 1
ATOM 789 N N . PHE A 1 96 ? -0.834 2.734 7.376 1.00 97.88 96 PHE A N 1
ATOM 790 C CA . PHE A 1 96 ? -1.893 3.729 7.452 1.00 97.88 96 PHE A CA 1
ATOM 791 C C . PHE A 1 96 ? -2.317 3.807 8.912 1.00 97.88 96 PHE A C 1
ATOM 793 O O . PHE A 1 96 ? -2.952 2.889 9.431 1.00 97.88 96 PHE A O 1
ATOM 800 N N . LYS A 1 97 ? -1.858 4.848 9.602 1.00 97.88 97 LYS A N 1
ATOM 801 C CA . LYS A 1 97 ? -2.147 5.066 11.016 1.00 97.88 97 LYS A CA 1
ATOM 802 C C . LYS A 1 97 ? -3.227 6.132 11.133 1.00 97.88 97 LYS A C 1
ATOM 804 O O . LYS A 1 97 ? -2.926 7.299 10.882 1.00 97.88 97 LYS A O 1
ATOM 809 N N . GLY A 1 98 ? -4.432 5.738 11.513 1.00 96.69 98 GLY A N 1
ATOM 810 C CA . GLY A 1 98 ? -5.461 6.667 11.95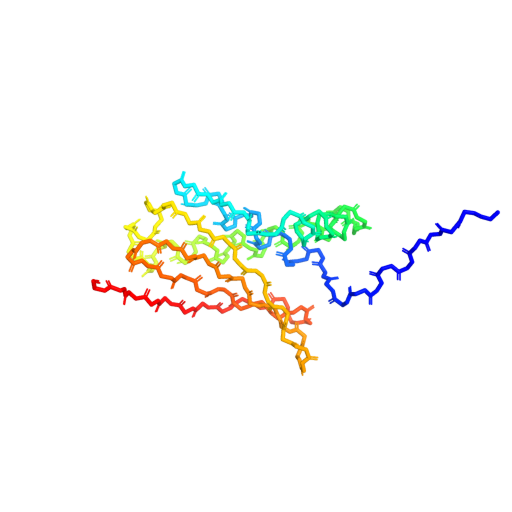0 1.00 96.69 98 GLY A CA 1
ATOM 811 C C . GLY A 1 98 ? -5.627 6.641 13.466 1.00 96.69 98 GLY A C 1
ATOM 812 O O . GLY A 1 98 ? -4.679 6.334 14.200 1.00 96.69 98 GLY A O 1
ATOM 813 N N . GLU A 1 99 ? -6.799 7.060 13.920 1.00 96.19 99 GLU A N 1
ATOM 814 C CA . GLU A 1 99 ? -7.105 7.287 15.332 1.00 96.19 99 GLU A CA 1
ATOM 815 C C . GLU A 1 99 ? -7.443 5.976 16.045 1.00 96.19 99 GLU A C 1
ATOM 817 O O . GLU A 1 99 ? -6.795 5.625 17.030 1.00 96.19 99 GLU A O 1
ATOM 822 N N . HIS A 1 100 ? -8.386 5.211 15.498 1.00 96.62 100 HIS A N 1
ATOM 823 C CA . HIS A 1 100 ? -8.863 3.955 16.070 1.00 96.62 100 HIS A CA 1
ATOM 824 C C . HIS A 1 100 ? -8.224 2.753 15.385 1.00 96.62 100 HIS A C 1
ATOM 826 O O . HIS A 1 100 ? -8.156 1.678 15.980 1.00 96.62 100 HIS A O 1
ATOM 832 N N . PHE A 1 101 ? -7.720 2.903 14.158 1.00 97.44 101 PHE A N 1
ATOM 833 C CA . PHE A 1 101 ? -7.154 1.795 13.404 1.00 97.44 101 PHE A CA 1
ATOM 834 C C . PHE A 1 101 ? -5.745 2.085 12.885 1.00 97.44 101 PHE A C 1
ATOM 836 O O . PHE A 1 101 ? -5.401 3.164 12.406 1.00 97.44 101 PHE A O 1
ATOM 843 N N . THR A 1 102 ? -4.910 1.047 12.913 1.00 97.88 102 THR A N 1
ATOM 844 C CA . THR A 1 102 ? -3.682 0.994 12.121 1.00 97.88 102 THR A CA 1
ATOM 845 C C . THR A 1 102 ? -3.758 -0.171 11.150 1.00 97.88 102 THR A C 1
ATOM 847 O O . THR A 1 102 ? -3.752 -1.335 11.564 1.00 97.88 102 THR A O 1
ATOM 850 N N . LEU A 1 103 ? -3.754 0.135 9.854 1.00 97.94 103 LEU A N 1
ATOM 851 C CA . LEU A 1 103 ? -3.614 -0.850 8.790 1.00 97.94 103 LEU A CA 1
ATOM 852 C C . LEU A 1 103 ? -2.157 -0.904 8.327 1.00 97.94 103 LEU A C 1
ATOM 854 O O . LEU A 1 103 ? -1.599 0.069 7.822 1.00 97.94 103 LEU A O 1
ATOM 858 N N . HIS A 1 104 ? -1.536 -2.068 8.462 1.00 96.75 104 HIS A N 1
ATOM 859 C CA . HIS A 1 104 ? -0.238 -2.356 7.868 1.00 96.75 104 HIS A CA 1
ATOM 860 C C . HIS A 1 104 ? -0.437 -3.146 6.584 1.00 96.75 104 HIS A C 1
ATOM 862 O O . HIS A 1 104 ? -1.034 -4.218 6.624 1.00 96.75 104 HIS A O 1
ATOM 868 N N . LEU A 1 105 ? 0.115 -2.661 5.478 1.00 95.44 105 LEU A N 1
ATOM 869 C CA . LEU A 1 105 ? 0.278 -3.399 4.234 1.00 95.44 105 LEU A CA 1
ATOM 870 C C . LEU A 1 105 ? 1.755 -3.749 4.067 1.00 95.44 105 LEU A C 1
ATOM 872 O O . LEU A 1 105 ? 2.620 -2.876 4.097 1.00 95.44 105 LEU A O 1
ATOM 876 N N . LEU A 1 106 ? 2.053 -5.032 3.919 1.00 92.62 106 LEU A N 1
ATOM 877 C CA . LEU A 1 106 ? 3.392 -5.534 3.657 1.00 92.62 106 LEU A CA 1
ATOM 878 C C . LEU A 1 106 ? 3.449 -5.993 2.205 1.00 92.62 106 LEU A C 1
ATOM 880 O O . LEU A 1 106 ? 2.792 -6.971 1.850 1.00 92.62 106 LEU A O 1
ATOM 884 N N . CYS A 1 107 ? 4.234 -5.310 1.379 1.00 89.88 107 CYS A N 1
ATOM 885 C CA . CYS A 1 107 ? 4.452 -5.703 -0.006 1.00 89.88 107 CYS A CA 1
ATOM 886 C C . CYS A 1 107 ? 5.797 -6.404 -0.160 1.00 89.88 107 CYS A C 1
ATOM 888 O O . CYS A 1 107 ? 6.809 -5.948 0.369 1.00 89.88 107 CYS A O 1
ATOM 890 N N . ASP A 1 108 ? 5.820 -7.505 -0.904 1.00 87.62 108 ASP A N 1
ATOM 891 C CA . ASP A 1 108 ? 7.046 -8.165 -1.338 1.00 87.62 108 ASP A CA 1
ATOM 892 C C . ASP A 1 108 ? 7.367 -7.751 -2.777 1.00 87.62 108 ASP A C 1
ATOM 894 O O . ASP A 1 108 ? 6.672 -8.102 -3.728 1.00 87.62 108 ASP A O 1
ATOM 898 N N . ASN A 1 109 ? 8.451 -7.000 -2.958 1.00 77.75 109 ASN A N 1
ATOM 899 C CA . ASN A 1 109 ? 8.826 -6.436 -4.254 1.00 77.75 109 ASN A CA 1
ATOM 900 C C . ASN A 1 109 ? 9.380 -7.455 -5.254 1.00 77.75 109 ASN A C 1
ATOM 902 O O . ASN A 1 109 ? 9.644 -7.093 -6.410 1.00 77.75 109 ASN A O 1
ATOM 906 N N . LYS A 1 110 ? 9.656 -8.685 -4.811 1.00 81.12 110 LYS A N 1
ATOM 907 C CA . LYS A 1 110 ? 10.116 -9.771 -5.676 1.00 81.12 110 LYS A CA 1
ATOM 908 C C . LYS A 1 110 ? 8.928 -10.575 -6.183 1.00 81.12 110 LYS A C 1
ATOM 910 O O . LYS A 1 110 ? 8.860 -10.831 -7.378 1.00 81.12 110 LYS A O 1
ATOM 915 N N . THR A 1 111 ? 8.014 -10.953 -5.294 1.00 84.44 111 THR A N 1
ATOM 916 C CA . THR A 1 111 ? 6.855 -11.789 -5.648 1.00 84.44 111 THR A CA 1
ATOM 917 C C . THR A 1 111 ? 5.608 -10.984 -6.001 1.00 84.44 111 THR A C 1
ATOM 919 O O . THR A 1 111 ? 4.629 -11.573 -6.443 1.00 84.44 111 THR A O 1
ATOM 922 N N . LYS A 1 112 ? 5.635 -9.658 -5.808 1.00 83.50 112 LYS A N 1
ATOM 923 C CA . LYS A 1 112 ? 4.491 -8.746 -5.982 1.00 83.50 112 LYS A CA 1
ATOM 924 C C . LYS A 1 112 ? 3.277 -9.146 -5.134 1.00 83.50 112 LYS A C 1
ATOM 926 O O . LYS A 1 112 ? 2.137 -8.861 -5.479 1.00 83.50 112 LYS A O 1
ATOM 931 N N . GLN A 1 113 ? 3.525 -9.805 -4.003 1.00 87.81 113 GLN A N 1
ATOM 932 C CA . GLN A 1 113 ? 2.487 -10.186 -3.050 1.00 87.81 113 GLN A CA 1
ATOM 933 C C . GLN A 1 113 ? 2.257 -9.076 -2.029 1.00 87.81 113 GLN A C 1
ATOM 935 O O . GLN A 1 113 ? 3.194 -8.377 -1.638 1.00 87.81 113 GLN A O 1
ATOM 940 N N . ILE A 1 114 ? 1.011 -8.955 -1.578 1.00 93.44 114 ILE A N 1
ATOM 941 C CA . ILE A 1 114 ? 0.593 -8.010 -0.546 1.00 93.44 114 ILE A CA 1
ATOM 942 C C . ILE A 1 114 ? -0.036 -8.819 0.589 1.00 93.44 114 ILE A C 1
ATOM 944 O O . ILE A 1 114 ? -0.852 -9.710 0.352 1.00 93.44 114 ILE A O 1
ATOM 948 N N . ALA A 1 115 ? 0.358 -8.517 1.818 1.00 93.62 115 ALA A N 1
ATOM 949 C CA . ALA A 1 115 ? -0.272 -9.011 3.034 1.00 93.62 115 ALA A CA 1
ATOM 950 C C . ALA A 1 115 ? -0.731 -7.825 3.882 1.00 93.62 115 ALA A C 1
ATOM 952 O O . ALA A 1 115 ? -0.181 -6.730 3.761 1.00 93.62 115 ALA A O 1
ATOM 953 N N . HIS A 1 116 ? -1.718 -8.031 4.753 1.00 96.50 116 HIS A N 1
ATOM 954 C CA . HIS A 1 116 ? -2.194 -6.988 5.654 1.00 96.50 116 HIS A CA 1
ATOM 955 C C . HIS A 1 116 ? -2.223 -7.449 7.110 1.00 96.50 116 HIS A C 1
ATOM 957 O O . HIS A 1 116 ? -2.334 -8.637 7.409 1.00 96.50 116 HIS A O 1
ATOM 963 N N . LYS A 1 117 ? -2.149 -6.477 8.016 1.00 96.81 117 LYS A N 1
ATOM 964 C CA . LYS A 1 117 ? -2.458 -6.629 9.436 1.00 96.81 117 LYS A CA 1
ATOM 965 C C . LYS A 1 117 ? -3.225 -5.395 9.892 1.00 96.81 117 LYS A C 1
ATOM 967 O O . LYS A 1 117 ? -2.708 -4.287 9.772 1.00 96.81 117 LYS A O 1
ATOM 972 N N . LEU A 1 118 ? -4.418 -5.595 10.438 1.00 96.88 118 LEU A N 1
ATOM 973 C CA . LEU A 1 118 ? -5.191 -4.544 11.094 1.00 96.88 118 LEU A CA 1
ATOM 974 C C . LEU A 1 118 ? -4.941 -4.602 12.605 1.00 96.88 118 LEU A C 1
ATOM 976 O O . LEU A 1 118 ? -4.895 -5.684 13.188 1.00 96.88 118 LEU A O 1
ATOM 980 N N . THR A 1 119 ? -4.760 -3.444 13.229 1.00 97.00 119 THR A N 1
ATOM 981 C CA . THR A 1 119 ? -4.720 -3.287 14.687 1.00 97.00 119 THR A CA 1
ATOM 982 C C . THR A 1 119 ? -5.752 -2.239 15.067 1.00 97.00 119 THR A C 1
ATOM 984 O O . THR A 1 119 ? -5.740 -1.158 14.483 1.00 97.00 119 THR A O 1
ATOM 987 N N . GLN A 1 120 ? -6.631 -2.563 16.010 1.00 95.44 120 GLN A N 1
ATOM 988 C CA . GLN A 1 120 ? -7.589 -1.623 16.582 1.00 95.44 120 GLN A CA 1
ATOM 989 C C . GLN A 1 120 ? -7.039 -1.092 17.908 1.00 95.44 120 GLN A C 1
ATOM 991 O O . GLN A 1 120 ? -6.495 -1.864 18.701 1.00 95.44 120 GLN A O 1
ATOM 996 N N . HIS A 1 121 ? -7.183 0.207 18.130 1.00 91.31 121 HIS A N 1
ATOM 997 C CA . HIS A 1 121 ? -6.826 0.899 19.365 1.00 91.31 121 HIS A CA 1
ATOM 998 C C . HIS A 1 121 ? -8.098 1.253 20.142 1.00 91.31 121 HIS A C 1
ATOM 1000 O O . HIS A 1 121 ? -9.192 1.280 19.575 1.00 91.31 121 HIS A O 1
ATOM 1006 N N . SER A 1 122 ? -7.947 1.427 21.454 1.00 71.94 122 SER A N 1
ATOM 1007 C CA . SER A 1 122 ? -9.025 1.751 22.401 1.00 71.94 122 SER A CA 1
ATOM 1008 C C . SER A 1 122 ? -9.068 3.236 22.713 1.00 71.94 122 SER A C 1
ATOM 1010 O O . SER A 1 122 ? -7.970 3.835 22.768 1.00 71.94 122 SER A O 1
#

Foldseek 3Di:
DPPPPPPPPVAALLVLLLVVVLQVLAPHEAEPDPVVNVVSVVRNVPDPPVVNVVSNVLNVVVVVVVCVPDDSVQRDFHWYWDWDDPPVAQKIWIWTDGDFKIKIWIARPVVRDIDIDIDGDD

Sequence (122 aa):
MLFKPNFKDNQKGFEFALYMMASDYFASAKCHSKAVESKLSICYHEEPQKLQYEQEDLVLSYMDRLVRILPKEVFAENVIVLMRKQYCSNRTQITFKGEHFTLHLLCDNKTKQIAHKLTQHS

Secondary structure (DSSP, 8-state):
---------S--HHHHHHHHHHHTTSSEEEES-HHHHHHHHHHHHHS-HHHHHHHHHHHHHHHHHHHHHS-HHHHTSEEEEEEEE-TTSSEEEEEEE-SSEEEEEEEETTTTEEEEEEEE--